Protein AF-A0A965MLS1-F1 (afdb_monomer_lite)

Radius of gyration: 11.92 Å; chains: 1; bounding box: 29×23×34 Å

Sequence (81 aa):
MMEAGCNVRTMVHRIDCYWETLGDARDFKMSSEIGLWVGKNEKVLDKKRETDVVQLLHEQFPGLRFIASRDDHGRLARWQA

pLDDT: mean 94.49, std 5.23, range [61.56, 98.12]

Foldseek 3Di:
DDKAWEWEDAPWKIKIWIADDPDDPVSVVVNVVLNVVCVVCRVVLNVDDQQVNQVVCCVVCVRTQKMWIAGPVGDIDMDGD

Structure (mmCIF, N/CA/C/O backbone):
data_AF-A0A965MLS1-F1
#
_entry.id   AF-A0A965MLS1-F1
#
loop_
_atom_site.group_PDB
_atom_site.id
_atom_site.type_symbol
_atom_site.label_atom_id
_atom_site.label_alt_id
_atom_site.label_comp_id
_atom_site.label_asym_id
_atom_site.label_entity_id
_atom_site.label_seq_id
_atom_site.pdbx_PDB_ins_code
_atom_site.Cartn_x
_atom_site.Cartn_y
_atom_site.Cartn_z
_atom_site.occupancy
_atom_site.B_iso_or_equiv
_atom_site.auth_seq_id
_atom_site.auth_comp_id
_atom_site.auth_asym_id
_atom_site.auth_atom_id
_atom_site.pdbx_PDB_model_num
ATOM 1 N N . MET A 1 1 ? 18.072 -8.600 -6.137 1.00 61.56 1 MET A N 1
ATOM 2 C CA . MET A 1 1 ? 16.959 -8.188 -7.017 1.00 61.56 1 MET A CA 1
ATOM 3 C C . MET A 1 1 ? 16.749 -6.701 -6.773 1.00 61.56 1 MET A C 1
ATOM 5 O O . MET A 1 1 ? 16.895 -6.303 -5.625 1.00 61.56 1 MET A O 1
ATOM 9 N N . MET A 1 2 ? 16.565 -5.876 -7.807 1.00 78.44 2 MET A N 1
ATOM 10 C CA . MET A 1 2 ? 16.301 -4.444 -7.603 1.00 78.44 2 MET A CA 1
ATOM 11 C C . MET A 1 2 ? 14.816 -4.259 -7.283 1.00 78.44 2 MET A C 1
ATOM 13 O O . MET A 1 2 ? 13.964 -4.766 -8.011 1.00 78.44 2 MET A O 1
ATOM 17 N N . GLU A 1 3 ? 14.520 -3.571 -6.186 1.00 88.00 3 GLU A N 1
ATOM 18 C CA . GLU A 1 3 ? 13.155 -3.277 -5.752 1.00 88.00 3 GLU A CA 1
ATOM 19 C C . GLU A 1 3 ? 12.869 -1.790 -5.928 1.00 88.00 3 GLU A C 1
ATOM 21 O O . GLU A 1 3 ? 13.727 -0.939 -5.683 1.00 88.00 3 GLU A O 1
ATOM 26 N N . ALA A 1 4 ? 11.648 -1.496 -6.355 1.00 93.69 4 ALA A N 1
ATOM 27 C CA . ALA A 1 4 ? 11.077 -0.164 -6.304 1.00 93.69 4 ALA A CA 1
ATOM 28 C C . ALA A 1 4 ? 10.063 -0.112 -5.160 1.00 93.69 4 ALA A C 1
ATOM 30 O O . ALA A 1 4 ? 9.575 -1.142 -4.688 1.00 93.69 4 ALA A O 1
ATOM 31 N N . GLY A 1 5 ? 9.757 1.090 -4.683 1.00 94.75 5 GLY A N 1
ATOM 32 C CA . GLY A 1 5 ? 8.824 1.243 -3.582 1.00 94.75 5 GLY A CA 1
ATOM 33 C C . GLY A 1 5 ? 8.235 2.633 -3.480 1.00 94.75 5 GLY A C 1
ATOM 34 O O . GLY A 1 5 ? 8.705 3.590 -4.100 1.00 94.75 5 GLY A O 1
ATOM 35 N N . CYS A 1 6 ? 7.202 2.737 -2.658 1.00 95.50 6 CYS A N 1
ATOM 36 C CA . CYS A 1 6 ? 6.601 4.002 -2.281 1.00 95.50 6 CYS A CA 1
ATOM 37 C C . CYS A 1 6 ? 6.269 4.015 -0.792 1.00 95.50 6 CYS A C 1
ATOM 39 O O . CYS A 1 6 ? 5.867 3.002 -0.216 1.00 95.50 6 CYS A O 1
ATOM 41 N N . ASN A 1 7 ? 6.384 5.200 -0.200 1.00 96.12 7 ASN A N 1
ATOM 42 C CA . ASN A 1 7 ? 5.840 5.501 1.113 1.00 96.12 7 ASN A CA 1
ATOM 43 C C . ASN A 1 7 ? 4.627 6.412 0.922 1.00 96.12 7 ASN A C 1
ATOM 45 O O . ASN A 1 7 ? 4.726 7.454 0.271 1.00 96.12 7 ASN A O 1
ATOM 49 N N . VAL A 1 8 ? 3.487 6.008 1.472 1.00 96.06 8 VAL A N 1
ATOM 50 C CA . VAL A 1 8 ? 2.251 6.789 1.438 1.00 96.06 8 VAL A CA 1
ATOM 51 C C . VAL A 1 8 ? 1.741 6.952 2.859 1.00 96.06 8 VAL A C 1
ATOM 53 O O . VAL A 1 8 ? 1.848 6.048 3.686 1.00 96.06 8 VAL A O 1
ATOM 56 N N . ARG A 1 9 ? 1.186 8.121 3.162 1.00 94.81 9 ARG A N 1
ATOM 57 C CA . ARG A 1 9 ? 0.664 8.437 4.485 1.00 94.81 9 ARG A CA 1
ATOM 58 C C . ARG A 1 9 ? -0.798 8.852 4.395 1.00 94.81 9 ARG A C 1
ATOM 60 O O . ARG A 1 9 ? -1.179 9.604 3.506 1.00 94.81 9 ARG A O 1
ATOM 67 N N . THR A 1 10 ? -1.570 8.349 5.343 1.00 95.19 10 THR A N 1
ATOM 68 C CA . THR A 1 10 ? -2.923 8.795 5.700 1.00 95.19 10 THR A CA 1
ATOM 69 C C . THR A 1 10 ? -2.855 9.526 7.042 1.00 95.19 10 THR A C 1
ATOM 71 O O . THR A 1 10 ? -1.776 9.628 7.640 1.00 95.19 10 THR A O 1
ATOM 74 N N . MET A 1 11 ? -3.980 10.013 7.560 1.00 94.88 11 MET A N 1
ATOM 75 C CA . MET A 1 11 ? -4.001 10.631 8.888 1.00 94.88 11 MET A CA 1
ATOM 76 C C . MET A 1 11 ? -3.571 9.672 10.004 1.00 94.88 11 MET A C 1
ATOM 78 O O . MET A 1 11 ? -2.958 10.128 10.968 1.00 94.88 11 MET A O 1
ATOM 82 N N . VAL A 1 12 ? -3.856 8.370 9.879 1.00 95.56 12 VAL A N 1
ATOM 83 C CA . VAL A 1 12 ? -3.546 7.371 10.918 1.00 95.56 12 VAL A CA 1
ATOM 84 C C . VAL A 1 12 ? -2.370 6.473 10.542 1.00 95.56 12 VAL A C 1
ATOM 86 O O . VAL A 1 12 ? -1.534 6.169 11.391 1.00 95.56 12 VAL A O 1
ATOM 89 N N . HIS A 1 13 ? -2.281 6.051 9.280 1.00 96.69 13 HIS A N 1
ATOM 90 C CA . HIS A 1 13 ? -1.323 5.040 8.832 1.00 96.69 13 HIS A CA 1
ATOM 91 C C . HIS A 1 13 ? -0.189 5.622 7.992 1.00 96.69 13 HIS A C 1
ATOM 93 O O . HIS A 1 13 ? -0.406 6.397 7.057 1.00 96.69 13 HIS A O 1
ATOM 99 N N . ARG A 1 14 ? 1.026 5.149 8.263 1.00 97.19 14 ARG A N 1
ATOM 100 C CA . ARG A 1 14 ? 2.179 5.212 7.362 1.00 97.19 14 ARG A CA 1
ATOM 101 C C . ARG A 1 14 ? 2.324 3.861 6.687 1.00 97.19 14 ARG A C 1
ATOM 103 O O . ARG A 1 14 ? 2.398 2.841 7.371 1.00 97.19 14 ARG A O 1
ATOM 110 N N . ILE A 1 15 ? 2.334 3.873 5.365 1.00 97.56 15 ILE A N 1
ATOM 111 C CA . ILE A 1 15 ? 2.260 2.685 4.530 1.00 97.56 15 ILE A CA 1
ATOM 112 C C . ILE A 1 15 ? 3.516 2.623 3.668 1.00 97.56 15 ILE A C 1
ATOM 114 O O . ILE A 1 15 ? 3.767 3.528 2.875 1.00 97.56 15 ILE A O 1
ATOM 118 N N . ASP A 1 16 ? 4.270 1.539 3.799 1.00 97.50 16 ASP A N 1
ATOM 119 C CA . ASP A 1 16 ? 5.425 1.225 2.960 1.00 97.50 16 ASP A CA 1
ATOM 120 C C . ASP A 1 16 ? 5.059 0.074 2.026 1.00 97.50 16 ASP A C 1
ATOM 122 O O . ASP A 1 16 ? 4.587 -0.967 2.481 1.00 97.50 16 ASP A O 1
ATOM 126 N N . CYS A 1 17 ? 5.269 0.253 0.725 1.00 96.94 17 CYS A N 1
ATOM 127 C CA . CYS A 1 17 ? 5.023 -0.775 -0.286 1.00 96.94 17 CYS A CA 1
ATOM 128 C C . CYS A 1 17 ? 6.273 -0.961 -1.145 1.00 96.94 17 CYS A C 1
ATOM 130 O O . CYS A 1 17 ? 6.840 0.032 -1.602 1.00 96.94 17 CYS A O 1
ATOM 132 N N . TYR A 1 18 ? 6.654 -2.212 -1.413 1.00 96.62 18 TYR A N 1
ATOM 133 C CA . TYR A 1 18 ? 7.722 -2.545 -2.360 1.00 96.62 18 TYR A CA 1
ATOM 134 C C . TYR A 1 18 ? 7.259 -3.580 -3.378 1.00 96.62 18 TYR A C 1
ATOM 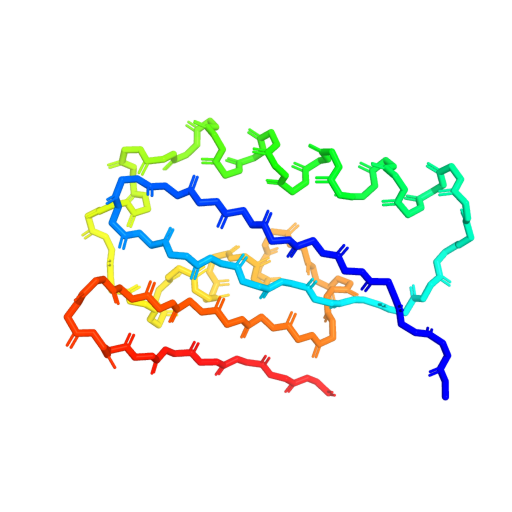136 O O . TYR A 1 18 ? 6.432 -4.448 -3.084 1.00 96.62 18 TYR A O 1
ATOM 144 N N . TRP A 1 19 ? 7.812 -3.484 -4.580 1.00 95.31 19 TRP A N 1
ATOM 145 C CA . TRP A 1 19 ? 7.589 -4.398 -5.693 1.00 95.31 19 TRP A CA 1
ATOM 146 C C . TRP A 1 19 ? 8.884 -4.606 -6.481 1.00 95.31 19 TRP A C 1
ATOM 148 O O . TRP A 1 19 ? 9.860 -3.863 -6.349 1.00 95.31 19 TRP A O 1
ATOM 158 N N . GLU A 1 20 ? 8.895 -5.641 -7.313 1.00 94.56 20 GLU A N 1
ATOM 159 C CA . GLU A 1 20 ? 9.989 -5.884 -8.250 1.00 94.56 20 GLU A CA 1
ATOM 160 C C . GLU A 1 20 ? 10.030 -4.761 -9.292 1.00 94.56 20 GLU A C 1
ATOM 162 O O . GLU A 1 20 ? 9.000 -4.471 -9.901 1.00 94.56 20 GLU A O 1
ATOM 167 N N . THR A 1 21 ? 11.188 -4.113 -9.480 1.00 91.69 21 THR A N 1
ATOM 168 C CA . THR A 1 21 ? 11.282 -2.942 -10.368 1.00 91.69 21 THR A CA 1
ATOM 169 C C . THR A 1 21 ? 10.736 -3.258 -11.758 1.00 91.69 21 THR A C 1
ATOM 171 O O . THR A 1 21 ? 11.138 -4.211 -12.428 1.00 91.69 21 THR A O 1
ATOM 174 N N . LEU A 1 22 ? 9.803 -2.425 -12.200 1.00 86.00 22 LEU A N 1
ATOM 175 C CA . LEU A 1 22 ? 9.278 -2.435 -13.553 1.00 86.00 22 LEU A CA 1
ATOM 176 C C . LEU A 1 22 ? 10.105 -1.500 -14.446 1.00 86.00 22 LEU A C 1
ATOM 178 O O . LEU A 1 22 ? 9.965 -1.536 -15.664 1.00 86.00 22 LEU A O 1
ATOM 182 N N . GLY A 1 23 ? 10.979 -0.668 -13.885 1.00 86.69 23 GLY A N 1
ATOM 183 C CA . GLY A 1 23 ? 11.812 0.291 -14.598 1.00 86.69 23 GLY A CA 1
ATOM 184 C C . GLY A 1 23 ? 11.149 1.662 -14.732 1.00 86.69 23 GLY A C 1
ATOM 185 O O . GLY A 1 23 ? 10.003 1.778 -15.183 1.00 86.69 23 GLY A O 1
ATOM 186 N N . ASP A 1 24 ? 11.911 2.692 -14.362 1.00 87.00 24 ASP A N 1
ATOM 187 C CA . ASP A 1 24 ? 11.658 4.133 -14.468 1.00 87.00 24 ASP A CA 1
ATOM 188 C C . ASP A 1 24 ? 10.169 4.527 -14.463 1.00 87.00 24 ASP A C 1
ATOM 190 O O . ASP A 1 24 ? 9.506 4.536 -13.424 1.00 87.00 24 ASP A O 1
ATOM 194 N N . ALA A 1 25 ? 9.608 4.849 -15.633 1.00 91.56 25 ALA A N 1
ATOM 195 C CA . ALA A 1 25 ? 8.252 5.376 -15.760 1.00 91.56 25 ALA A CA 1
ATOM 196 C C . ALA A 1 25 ? 7.162 4.407 -15.267 1.00 91.56 25 ALA A C 1
ATOM 198 O O . ALA A 1 25 ? 6.101 4.852 -14.825 1.00 91.56 25 ALA A O 1
ATOM 199 N N . ARG A 1 26 ? 7.401 3.089 -15.328 1.00 92.25 26 ARG A N 1
ATOM 200 C CA . ARG A 1 26 ? 6.448 2.085 -14.830 1.00 92.25 26 ARG A CA 1
ATOM 201 C C . ARG A 1 26 ? 6.436 2.042 -13.307 1.00 92.25 26 ARG A C 1
ATOM 203 O O . ARG A 1 26 ? 5.356 1.970 -12.729 1.00 92.25 26 ARG A O 1
ATOM 210 N N . ASP A 1 27 ? 7.597 2.182 -12.673 1.00 93.94 27 ASP A N 1
ATOM 211 C CA . ASP A 1 27 ? 7.686 2.292 -11.214 1.00 93.94 27 ASP A CA 1
ATOM 212 C C . ASP A 1 27 ? 7.040 3.588 -10.718 1.00 93.94 27 ASP A C 1
ATOM 214 O O . ASP A 1 27 ? 6.282 3.580 -9.748 1.00 93.94 27 ASP A O 1
ATOM 218 N N . PHE A 1 28 ? 7.241 4.695 -11.438 1.00 93.69 28 PHE A N 1
ATOM 219 C CA . PHE A 1 28 ? 6.565 5.954 -11.126 1.00 93.69 28 PHE A CA 1
ATOM 220 C C . PHE A 1 28 ? 5.040 5.848 -11.261 1.00 93.69 28 PHE A C 1
ATOM 222 O O . PHE A 1 28 ? 4.297 6.348 -10.411 1.00 93.69 2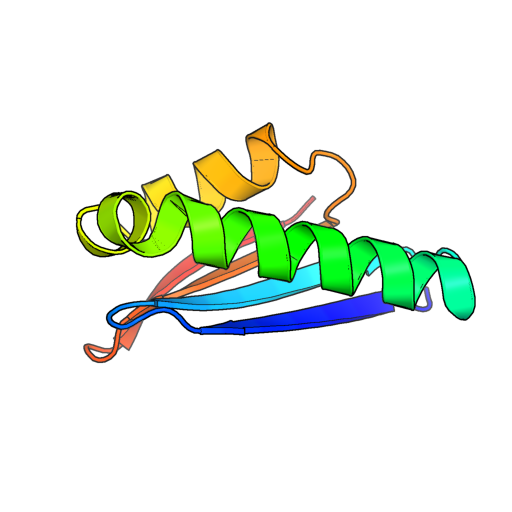8 PHE A O 1
ATOM 229 N N . LYS A 1 29 ? 4.558 5.168 -12.309 1.00 95.31 29 LYS A N 1
ATOM 230 C CA . LYS A 1 29 ? 3.128 4.915 -12.505 1.00 95.31 29 LYS A CA 1
ATOM 231 C C . LYS A 1 29 ? 2.556 4.058 -11.374 1.00 95.31 29 LYS A C 1
ATOM 233 O O . LYS A 1 29 ? 1.532 4.438 -10.819 1.00 95.31 29 LYS A O 1
ATOM 238 N N . MET A 1 30 ? 3.226 2.969 -10.996 1.00 95.50 30 MET A N 1
ATOM 239 C CA . MET A 1 30 ? 2.784 2.099 -9.901 1.00 95.50 30 MET A CA 1
ATOM 240 C C . MET A 1 30 ? 2.734 2.847 -8.564 1.00 95.50 30 MET A C 1
ATOM 242 O O . MET A 1 30 ? 1.717 2.808 -7.875 1.00 95.50 30 MET A O 1
ATOM 246 N N . SER A 1 31 ? 3.774 3.622 -8.247 1.00 96.19 31 SER A N 1
ATOM 247 C CA . SER A 1 31 ? 3.793 4.509 -7.076 1.00 96.19 31 SER A CA 1
ATOM 248 C C . SER A 1 31 ? 2.616 5.498 -7.082 1.00 96.19 31 SER A C 1
ATOM 250 O O . SER A 1 31 ? 1.920 5.663 -6.078 1.00 96.19 31 SER A O 1
ATOM 252 N N . SER A 1 32 ? 2.325 6.099 -8.241 1.00 96.50 32 SER A N 1
ATOM 253 C CA . SER A 1 32 ? 1.201 7.029 -8.405 1.00 96.50 32 SER A CA 1
ATOM 254 C C . SER A 1 32 ? -0.157 6.345 -8.226 1.00 96.50 32 SE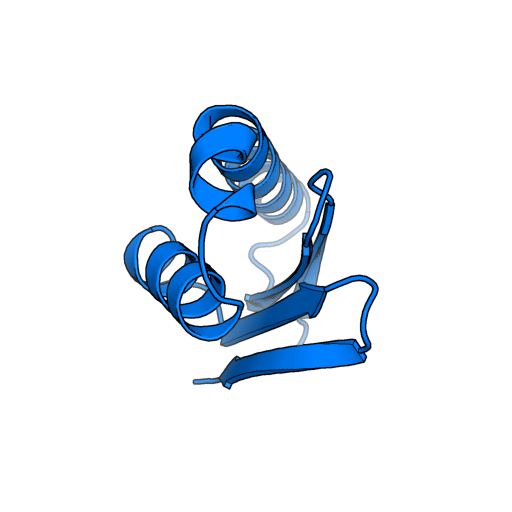R A C 1
ATOM 256 O O . SER A 1 32 ? -1.046 6.907 -7.590 1.00 96.50 32 SER A O 1
ATOM 258 N N . GLU A 1 33 ? -0.338 5.137 -8.761 1.00 97.31 33 GLU A N 1
ATOM 259 C CA . GLU A 1 33 ? -1.576 4.361 -8.622 1.00 97.31 33 GLU A CA 1
ATOM 260 C C . GLU A 1 33 ? -1.842 3.977 -7.163 1.00 97.31 33 GLU A C 1
ATOM 262 O O . GLU A 1 33 ? -2.964 4.160 -6.683 1.00 97.31 33 GLU A O 1
ATOM 267 N N . ILE A 1 34 ? -0.808 3.532 -6.440 1.00 97.56 34 ILE A N 1
ATOM 268 C CA . ILE A 1 34 ? -0.897 3.230 -5.005 1.00 97.56 34 ILE A CA 1
ATOM 269 C C . ILE A 1 34 ? -1.261 4.498 -4.228 1.00 97.56 34 ILE A C 1
ATOM 271 O O . ILE A 1 34 ? -2.232 4.496 -3.471 1.00 97.56 34 ILE A O 1
ATOM 275 N N . GLY A 1 35 ? -0.548 5.605 -4.459 1.00 97.56 35 GLY A N 1
ATOM 276 C CA . GLY A 1 35 ? -0.822 6.883 -3.799 1.00 97.56 35 GLY A CA 1
ATOM 277 C C . GLY A 1 35 ? -2.248 7.390 -4.040 1.00 97.56 35 GLY A C 1
ATOM 278 O O . GLY A 1 35 ? -2.943 7.776 -3.099 1.00 97.56 35 GLY A O 1
ATOM 279 N N . LEU A 1 36 ? -2.727 7.330 -5.287 1.00 98.06 36 LEU A N 1
ATOM 280 C CA . LEU A 1 36 ? -4.091 7.725 -5.648 1.00 98.06 36 LEU A CA 1
ATOM 281 C C . LEU A 1 36 ? -5.147 6.824 -5.007 1.00 98.06 36 LEU A C 1
ATOM 283 O O . LEU A 1 36 ? -6.184 7.320 -4.564 1.00 98.06 36 LEU A O 1
ATOM 287 N N . TRP A 1 37 ? -4.917 5.512 -4.969 1.00 98.12 37 TRP A N 1
ATOM 288 C CA . TRP A 1 37 ? -5.850 4.585 -4.340 1.00 98.12 37 TRP A CA 1
ATOM 289 C C . TRP A 1 37 ? -5.914 4.804 -2.827 1.00 98.12 37 TRP A C 1
ATOM 291 O O . TRP A 1 37 ? -7.013 4.894 -2.280 1.00 98.12 37 TRP A O 1
ATOM 301 N N . VAL A 1 38 ? -4.768 4.977 -2.161 1.00 97.75 38 VAL A N 1
ATOM 302 C CA . VAL A 1 38 ? -4.715 5.288 -0.725 1.00 97.75 38 VAL A CA 1
ATOM 303 C C . VAL A 1 38 ? -5.433 6.606 -0.437 1.00 97.75 38 VAL A C 1
ATOM 305 O O . VAL A 1 38 ? -6.303 6.633 0.426 1.00 97.75 38 VAL A O 1
ATOM 308 N N . GLY A 1 39 ? -5.168 7.667 -1.206 1.00 97.38 39 GLY A N 1
ATOM 309 C CA . GLY A 1 39 ? -5.840 8.959 -1.029 1.00 97.38 39 GLY A CA 1
ATOM 310 C C . GLY A 1 39 ? -7.359 8.891 -1.234 1.00 97.38 39 GLY A C 1
ATOM 311 O O . GLY A 1 39 ? -8.121 9.476 -0.468 1.00 97.38 39 GLY A O 1
ATOM 312 N N . LYS A 1 40 ? -7.839 8.120 -2.220 1.00 97.88 40 LYS A N 1
ATOM 313 C CA . LYS A 1 40 ? -9.285 7.909 -2.434 1.00 97.88 40 LYS A CA 1
ATOM 314 C C . LYS A 1 40 ? -9.950 7.134 -1.295 1.00 97.88 40 LYS A C 1
ATOM 316 O O . LYS A 1 40 ? -11.130 7.355 -1.026 1.00 97.88 40 LYS A O 1
ATOM 321 N N . ASN A 1 41 ? -9.214 6.234 -0.645 1.00 97.50 41 ASN A N 1
ATOM 322 C CA . ASN A 1 41 ? -9.731 5.345 0.396 1.00 97.50 41 ASN A CA 1
ATOM 323 C C . ASN A 1 41 ? -9.334 5.768 1.820 1.00 97.50 41 ASN A C 1
ATOM 325 O O . ASN A 1 41 ? -9.680 5.067 2.769 1.00 97.50 41 ASN A O 1
ATOM 329 N N . GLU A 1 42 ? -8.675 6.917 1.996 1.00 96.81 42 GLU A N 1
ATOM 330 C CA . GLU A 1 42 ? -8.090 7.376 3.265 1.00 96.81 42 GLU A CA 1
ATOM 331 C C . GLU A 1 42 ? -9.062 7.256 4.448 1.00 96.81 42 GLU A C 1
ATOM 333 O O . GLU A 1 42 ? -8.778 6.571 5.424 1.00 96.81 42 GLU A O 1
ATOM 338 N N . LYS A 1 43 ? -10.280 7.798 4.315 1.00 96.31 43 LYS A N 1
ATOM 339 C CA . LYS A 1 43 ? -11.305 7.763 5.378 1.00 96.31 43 LYS A CA 1
ATOM 340 C C . LYS A 1 43 ? -11.728 6.354 5.801 1.00 96.31 43 LYS A C 1
ATOM 342 O O . LYS A 1 43 ? -12.282 6.184 6.889 1.00 96.31 43 LYS A O 1
ATOM 347 N N . VAL A 1 44 ? -11.588 5.373 4.910 1.00 96.31 44 VAL A N 1
ATOM 348 C CA . VAL A 1 44 ? -11.878 3.963 5.194 1.00 96.31 44 VAL A CA 1
ATOM 349 C C . VAL A 1 44 ? -10.668 3.323 5.861 1.00 96.31 44 VAL A C 1
ATOM 351 O O . VAL A 1 44 ? -10.843 2.635 6.866 1.00 96.31 44 VAL A O 1
ATOM 354 N N . LEU A 1 45 ? -9.469 3.579 5.331 1.00 96.62 45 LEU A N 1
ATOM 355 C CA . LEU A 1 45 ? -8.208 3.066 5.862 1.00 96.62 45 LEU A CA 1
ATOM 356 C C . LEU A 1 45 ? -7.964 3.554 7.295 1.00 96.62 45 LEU A C 1
ATOM 358 O O . LEU A 1 45 ? -7.681 2.733 8.153 1.00 96.62 45 LEU A O 1
ATOM 362 N N . ASP A 1 46 ? -8.218 4.828 7.599 1.00 96.62 46 ASP A N 1
ATOM 363 C CA . ASP A 1 46 ? -8.043 5.407 8.944 1.00 96.62 46 ASP A CA 1
ATOM 364 C C . ASP A 1 46 ? -8.938 4.778 10.028 1.00 96.62 46 ASP A C 1
ATOM 366 O O . ASP A 1 46 ? -8.727 4.978 11.224 1.00 96.62 46 ASP A O 1
ATOM 370 N N . LYS A 1 47 ? -9.978 4.034 9.633 1.00 96.38 47 LYS A N 1
ATOM 371 C CA . LYS A 1 47 ? -10.884 3.325 10.555 1.00 96.38 47 LYS A CA 1
ATOM 372 C C . LYS A 1 47 ? -10.549 1.841 10.691 1.00 96.38 47 LYS A C 1
ATOM 374 O O . LYS A 1 47 ? -11.262 1.117 11.388 1.00 96.38 47 LYS A O 1
ATOM 379 N N . LYS A 1 48 ? -9.540 1.365 9.968 1.00 96.19 48 LYS A N 1
ATOM 380 C CA . LYS A 1 48 ? -9.157 -0.042 9.883 1.00 96.19 48 LYS A CA 1
ATOM 381 C C . LYS A 1 48 ? -7.947 -0.311 10.769 1.00 96.19 48 LYS A C 1
ATOM 383 O O . LYS A 1 48 ? -7.199 0.593 11.124 1.00 96.19 48 LYS A O 1
ATOM 388 N N . ARG A 1 49 ? -7.763 -1.573 11.158 1.00 96.12 49 ARG A N 1
ATOM 389 C CA . ARG A 1 49 ? -6.514 -1.987 11.807 1.00 96.12 49 ARG A CA 1
ATOM 390 C C . ARG A 1 49 ? -5.420 -2.114 10.758 1.00 96.12 49 ARG A C 1
ATOM 392 O O . ARG A 1 49 ? -5.704 -2.335 9.583 1.00 96.12 49 ARG A O 1
ATOM 399 N N . GLU A 1 50 ? -4.169 -2.047 11.189 1.00 97.00 50 GLU A N 1
ATOM 400 C CA . GLU A 1 50 ? -3.003 -2.133 10.308 1.00 97.00 50 GLU A CA 1
ATOM 401 C C . GLU A 1 50 ? -3.024 -3.434 9.490 1.00 97.00 50 GLU A C 1
ATOM 403 O O . GLU A 1 50 ? -2.683 -3.425 8.309 1.00 97.00 50 GLU A O 1
ATOM 408 N N . THR A 1 51 ? -3.485 -4.539 10.090 1.00 97.25 51 THR A N 1
ATOM 409 C CA . THR A 1 51 ? -3.649 -5.839 9.419 1.00 97.25 51 THR A CA 1
ATOM 410 C C . THR A 1 51 ? -4.633 -5.776 8.261 1.00 97.25 51 THR A C 1
ATOM 412 O O . THR A 1 51 ? -4.355 -6.320 7.196 1.00 97.25 51 THR A O 1
ATOM 415 N N . ASP A 1 52 ? -5.752 -5.075 8.445 1.00 97.75 52 ASP A N 1
ATOM 416 C CA . ASP A 1 52 ? -6.774 -4.938 7.410 1.00 97.75 52 ASP A CA 1
ATOM 417 C C . ASP A 1 52 ? -6.276 -4.010 6.294 1.00 97.75 52 ASP A C 1
ATOM 419 O O . ASP A 1 52 ? -6.538 -4.257 5.123 1.00 97.75 52 ASP A O 1
ATOM 423 N N . VAL A 1 53 ? -5.530 -2.952 6.640 1.00 97.19 53 VAL A N 1
ATOM 424 C CA . VAL A 1 53 ? -4.906 -2.050 5.656 1.00 97.19 53 VAL A CA 1
ATOM 425 C C . VAL A 1 53 ? -3.914 -2.813 4.777 1.00 97.19 53 VAL A C 1
ATOM 427 O O . VAL A 1 53 ? -3.956 -2.689 3.554 1.00 97.19 53 VAL A O 1
ATOM 430 N N . VAL A 1 54 ? -3.054 -3.632 5.390 1.00 97.44 54 VAL A N 1
ATOM 431 C CA . VAL A 1 54 ? -2.101 -4.489 4.671 1.00 97.44 54 VAL A CA 1
ATOM 432 C C . VAL A 1 54 ? -2.830 -5.470 3.755 1.00 97.44 54 VAL A C 1
ATOM 434 O O . VAL A 1 54 ? -2.454 -5.612 2.593 1.00 97.44 54 VAL A O 1
ATOM 437 N N . GLN A 1 55 ? -3.892 -6.111 4.249 1.00 97.31 55 GLN A N 1
ATOM 438 C CA . GLN A 1 55 ? -4.681 -7.049 3.456 1.00 97.31 55 GLN A CA 1
ATOM 439 C C . GLN A 1 55 ? -5.345 -6.368 2.251 1.00 97.31 55 GLN A C 1
ATOM 441 O O . GLN A 1 55 ? -5.225 -6.866 1.135 1.00 97.31 55 GLN A O 1
ATOM 446 N N . LEU A 1 56 ? -5.985 -5.212 2.444 1.00 97.25 56 LEU A N 1
ATOM 447 C CA . LEU A 1 56 ? -6.644 -4.476 1.361 1.00 97.25 56 LEU A CA 1
ATOM 448 C C . LEU A 1 56 ? -5.656 -4.040 0.271 1.00 97.25 56 LEU A C 1
ATOM 450 O O . LEU A 1 56 ? -5.975 -4.111 -0.914 1.00 97.25 56 LEU A O 1
ATOM 454 N N . LEU A 1 57 ? -4.452 -3.606 0.656 1.00 96.94 57 LEU A N 1
ATOM 455 C CA . LEU A 1 57 ? -3.402 -3.261 -0.304 1.00 96.94 57 LEU A CA 1
ATOM 456 C C . LEU A 1 57 ? -2.904 -4.483 -1.073 1.00 96.94 57 LEU A C 1
ATOM 458 O O . LEU A 1 57 ? -2.691 -4.380 -2.276 1.00 96.94 57 LEU A O 1
ATOM 462 N N . HIS A 1 58 ? -2.755 -5.631 -0.410 1.00 96.25 58 HIS A N 1
ATOM 463 C CA . HIS A 1 58 ? -2.355 -6.871 -1.072 1.00 96.25 58 HIS A CA 1
ATOM 464 C C . HIS A 1 58 ? -3.414 -7.335 -2.082 1.00 96.25 58 HIS A C 1
ATOM 466 O O . HIS A 1 58 ? -3.079 -7.695 -3.208 1.00 96.25 58 HIS A O 1
ATOM 472 N N . GLU A 1 59 ? -4.695 -7.266 -1.713 1.00 96.62 59 GLU A N 1
ATOM 473 C CA . GLU A 1 59 ? -5.813 -7.611 -2.597 1.00 96.62 59 GLU A CA 1
ATOM 474 C C . GLU A 1 59 ? -5.913 -6.656 -3.797 1.00 96.62 59 GLU A C 1
ATOM 476 O O . GLU A 1 59 ? -6.152 -7.091 -4.924 1.00 96.62 59 GLU A O 1
ATOM 481 N N . GLN A 1 60 ? -5.706 -5.355 -3.577 1.00 97.44 60 GLN A N 1
ATOM 482 C CA . GLN A 1 60 ? -5.783 -4.347 -4.633 1.00 97.44 60 GLN A CA 1
ATOM 483 C C . GLN A 1 60 ? -4.564 -4.360 -5.567 1.00 97.44 60 GLN A C 1
ATOM 485 O O . GLN A 1 60 ? -4.701 -4.081 -6.763 1.00 97.44 60 GLN A O 1
ATOM 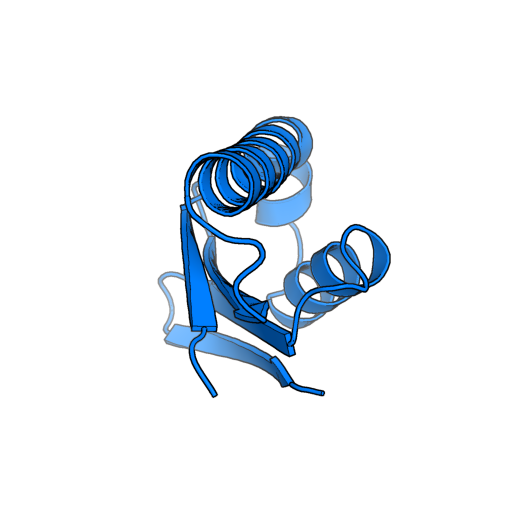490 N N . PHE A 1 61 ? -3.385 -4.653 -5.021 1.00 96.12 61 PHE A N 1
ATOM 491 C CA . PHE A 1 61 ? -2.101 -4.635 -5.713 1.00 96.12 61 PHE A CA 1
ATOM 492 C C . PHE A 1 61 ? -1.356 -5.963 -5.484 1.00 96.12 61 PHE A C 1
ATOM 494 O O . PHE A 1 61 ? -0.343 -5.998 -4.782 1.00 96.12 61 PHE A O 1
ATOM 501 N N . PRO A 1 62 ? -1.795 -7.062 -6.124 1.00 93.19 62 PRO A N 1
ATOM 502 C CA . PRO A 1 62 ? -1.203 -8.392 -5.935 1.00 93.19 62 PRO A CA 1
ATOM 503 C C . PRO A 1 62 ? 0.248 -8.507 -6.436 1.00 93.19 62 PRO A C 1
ATOM 505 O O . PRO A 1 62 ? 0.916 -9.500 -6.172 1.00 93.19 62 PRO A O 1
ATOM 508 N N . GLY A 1 63 ? 0.745 -7.508 -7.176 1.00 92.12 63 GLY A N 1
ATOM 509 C CA . GLY A 1 63 ? 2.143 -7.425 -7.614 1.00 92.12 63 GLY A CA 1
ATOM 510 C C . GLY A 1 63 ? 3.108 -6.876 -6.558 1.00 92.12 63 GLY A C 1
ATOM 511 O O . GLY A 1 63 ? 4.313 -6.830 -6.806 1.00 92.12 63 GLY A O 1
ATOM 512 N N . LEU A 1 64 ? 2.607 -6.436 -5.399 1.00 95.25 64 LEU A N 1
ATOM 513 C CA . LEU A 1 64 ? 3.460 -6.031 -4.287 1.00 95.25 64 LEU A CA 1
ATOM 514 C C . LEU A 1 64 ? 4.190 -7.252 -3.718 1.00 95.25 64 LEU A C 1
ATOM 516 O O . LEU A 1 64 ? 3.631 -8.338 -3.603 1.00 95.25 64 LEU A O 1
ATOM 520 N N . ARG A 1 65 ? 5.460 -7.063 -3.362 1.00 95.94 65 ARG A N 1
ATOM 521 C CA . ARG A 1 65 ? 6.299 -8.061 -2.677 1.00 95.94 65 ARG A CA 1
ATOM 522 C C . ARG A 1 65 ? 6.328 -7.837 -1.176 1.00 95.94 65 ARG A C 1
ATOM 524 O O . ARG A 1 65 ? 6.521 -8.779 -0.415 1.00 95.94 65 ARG A O 1
ATOM 531 N N . PHE A 1 66 ? 6.131 -6.593 -0.757 1.00 97.25 66 PHE A N 1
ATOM 532 C CA . PHE A 1 66 ? 6.098 -6.210 0.640 1.00 97.25 66 PHE A CA 1
ATOM 533 C C . PHE A 1 66 ? 5.101 -5.084 0.859 1.00 97.25 66 PHE A C 1
ATOM 535 O O . PHE A 1 66 ? 5.021 -4.145 0.063 1.00 97.25 66 PHE A O 1
ATOM 542 N N . ILE A 1 67 ? 4.390 -5.168 1.978 1.00 97.75 67 ILE A N 1
ATOM 543 C CA . ILE A 1 67 ? 3.506 -4.120 2.473 1.00 97.75 67 ILE A CA 1
ATOM 544 C C . ILE A 1 67 ? 3.705 -4.021 3.979 1.00 97.75 67 ILE A C 1
ATOM 546 O O . ILE A 1 67 ? 3.635 -5.030 4.680 1.00 97.75 67 ILE A O 1
ATOM 550 N N . ALA A 1 68 ? 3.885 -2.815 4.496 1.00 97.94 68 ALA A N 1
ATOM 551 C CA . ALA A 1 68 ? 3.796 -2.537 5.919 1.00 97.94 68 ALA A CA 1
ATOM 552 C C . ALA A 1 68 ? 2.855 -1.368 6.170 1.00 97.94 68 ALA A C 1
ATOM 554 O O . ALA A 1 68 ? 2.883 -0.378 5.447 1.00 97.94 68 ALA A O 1
ATOM 555 N N . SER A 1 69 ? 2.048 -1.478 7.219 1.00 97.56 69 SER A N 1
ATOM 556 C CA . SER A 1 69 ? 1.248 -0.377 7.745 1.00 97.56 69 SER A CA 1
ATOM 557 C C . SER A 1 69 ? 1.594 -0.177 9.210 1.00 97.56 69 SER A C 1
ATOM 559 O O . SER A 1 69 ? 1.560 -1.128 9.996 1.00 97.56 69 SER A O 1
ATOM 561 N N . ARG A 1 70 ? 1.950 1.055 9.565 1.00 96.88 70 ARG A N 1
ATOM 562 C CA . ARG A 1 70 ? 2.252 1.472 10.932 1.00 96.88 70 ARG A CA 1
ATOM 563 C C . ARG A 1 70 ? 1.361 2.635 11.323 1.00 96.88 70 ARG A C 1
ATOM 565 O O . ARG A 1 70 ? 1.244 3.582 10.550 1.00 96.88 70 ARG A O 1
ATOM 572 N N . ASP A 1 71 ? 0.800 2.603 12.521 1.00 93.44 71 ASP A N 1
ATOM 573 C CA . ASP A 1 71 ? 0.104 3.761 13.076 1.00 93.44 71 ASP A CA 1
ATOM 574 C C . ASP A 1 71 ? 1.016 4.644 13.944 1.00 93.44 71 ASP A C 1
ATOM 576 O O . ASP A 1 71 ? 2.147 4.287 14.290 1.00 93.44 71 ASP A O 1
ATOM 580 N N . ASP A 1 72 ? 0.526 5.819 14.331 1.00 85.62 72 ASP A N 1
ATOM 581 C CA . ASP A 1 72 ? 1.289 6.733 15.189 1.00 85.62 72 ASP A CA 1
ATOM 582 C C . ASP A 1 72 ? 1.433 6.230 16.651 1.00 85.62 72 ASP A C 1
ATOM 584 O O . ASP A 1 72 ? 2.195 6.811 17.426 1.00 85.62 72 ASP A O 1
ATOM 588 N N . HIS A 1 73 ? 0.786 5.118 17.028 1.00 87.44 73 HIS A N 1
ATOM 589 C CA . HIS A 1 73 ? 0.967 4.441 18.322 1.00 87.44 73 HIS A CA 1
ATOM 590 C C . HIS A 1 73 ? 2.010 3.311 18.285 1.00 87.44 73 HIS A C 1
ATOM 592 O O . HIS A 1 73 ? 2.255 2.663 19.304 1.00 87.44 73 HIS A O 1
ATOM 598 N N . GLY A 1 74 ? 2.651 3.079 17.136 1.00 85.81 74 GLY A N 1
ATOM 599 C CA . GLY A 1 74 ? 3.706 2.079 16.977 1.00 85.81 74 GLY A CA 1
ATOM 600 C C . GLY A 1 74 ? 3.205 0.657 16.718 1.00 85.81 74 GLY A C 1
ATOM 601 O O . GLY A 1 74 ? 4.020 -0.268 16.683 1.00 85.81 74 GLY A O 1
ATOM 602 N N . ARG A 1 75 ? 1.899 0.461 16.499 1.00 93.12 75 ARG A N 1
ATOM 603 C CA . ARG A 1 75 ? 1.352 -0.804 15.996 1.00 93.12 75 ARG A CA 1
ATOM 604 C C . ARG A 1 75 ? 1.786 -0.978 14.548 1.00 93.12 75 ARG A C 1
ATOM 606 O O . ARG A 1 75 ? 1.811 -0.024 13.775 1.00 93.12 75 ARG A O 1
ATOM 613 N N . LEU A 1 76 ? 2.164 -2.201 14.195 1.00 96.19 76 LEU A N 1
ATOM 614 C CA . LEU A 1 76 ? 2.719 -2.538 12.891 1.00 96.19 76 LEU A CA 1
ATOM 615 C C . LEU A 1 76 ? 2.108 -3.846 12.405 1.00 96.19 76 LEU A C 1
ATOM 617 O O . LEU A 1 76 ? 2.205 -4.869 13.083 1.00 96.19 76 LEU A O 1
ATOM 621 N N . ALA A 1 77 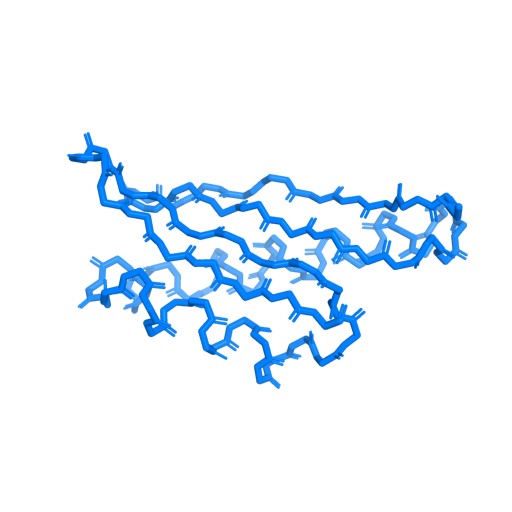? 1.568 -3.821 11.195 1.00 97.19 77 ALA A N 1
ATOM 622 C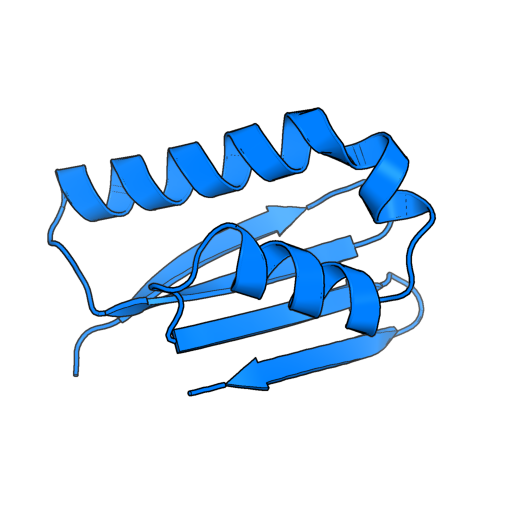 CA . ALA A 1 77 ? 1.296 -5.021 10.422 1.00 97.19 77 ALA A CA 1
ATOM 623 C C . ALA A 1 77 ? 2.188 -5.039 9.184 1.00 97.19 77 ALA A C 1
ATOM 625 O O . ALA A 1 77 ? 2.500 -3.991 8.616 1.00 97.19 77 ALA A O 1
ATOM 626 N N . ARG A 1 78 ? 2.590 -6.238 8.762 1.00 97.06 78 ARG A N 1
ATOM 627 C CA . ARG A 1 78 ? 3.364 -6.437 7.538 1.00 97.06 78 ARG A CA 1
ATOM 628 C C . ARG A 1 78 ? 2.947 -7.707 6.819 1.00 97.06 78 ARG A C 1
ATOM 630 O O . ARG A 1 78 ? 2.575 -8.687 7.462 1.00 97.06 78 ARG A O 1
ATOM 637 N N . TRP A 1 79 ? 3.082 -7.681 5.507 1.00 96.56 79 TRP A N 1
ATOM 638 C CA . TRP A 1 79 ? 2.944 -8.827 4.627 1.00 96.56 79 TRP A CA 1
ATOM 639 C C . TRP A 1 79 ? 4.124 -8.851 3.653 1.00 96.56 79 TRP A C 1
ATOM 641 O O . TRP A 1 79 ? 4.618 -7.797 3.249 1.00 96.56 79 TRP A O 1
ATOM 651 N N . GLN A 1 80 ? 4.592 -10.053 3.321 1.00 93.50 80 GLN A N 1
ATOM 652 C CA . GLN A 1 80 ? 5.720 -10.284 2.426 1.00 93.50 80 GLN A CA 1
ATOM 653 C C . GLN A 1 80 ? 5.513 -11.600 1.665 1.00 93.50 80 GLN A C 1
ATOM 655 O O . GLN A 1 80 ? 5.105 -12.587 2.284 1.00 93.50 80 GLN A O 1
ATOM 660 N N . ALA A 1 81 ? 5.787 -11.594 0.358 1.00 85.94 81 ALA A N 1
ATOM 661 C CA . ALA A 1 81 ? 5.738 -12.763 -0.530 1.00 85.94 81 ALA A CA 1
ATOM 662 C C . ALA A 1 81 ? 7.120 -13.354 -0.825 1.00 85.94 81 ALA A C 1
ATOM 664 O O . ALA A 1 81 ? 8.116 -12.597 -0.783 1.00 85.94 81 ALA A O 1
#

Secondary structure (DSSP, 8-state):
--EEEEEEE-SSEEEEEEEE---HHHHHHHHHHHHHHHHHHHHHHTTS-HHHHHHHHHHH-TTEEEEEEEETTS-EEEEE-